Protein AF-A0A7V3KNS9-F1 (afdb_monomer_lite)

pLDDT: mean 96.54, std 2.94, range [79.12, 98.38]

Secondary structure (DSSP, 8-state):
-PPPE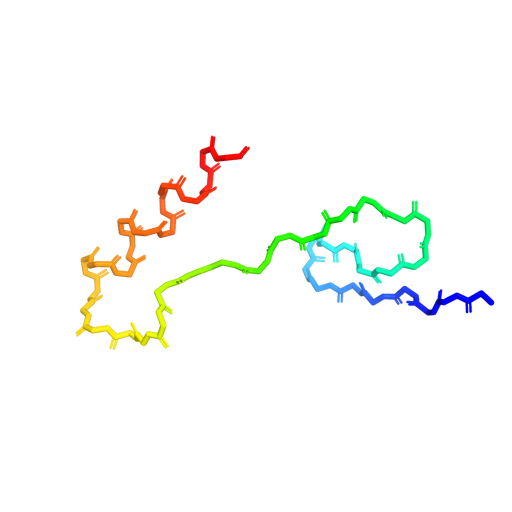EETTEEESTTSPP------SS---HHHHHHHHHHHTT-

Organism: NCBI:txid2052148

Radius of gyration: 13.57 Å; chains: 1; bounding box: 26×21×34 Å

Foldseek 3Di:
DWDWDDDPPDIDDDPDDDDDDDFPPDCPDPVRRVVRVVVVVVD

Structure (mmCIF, N/CA/C/O backbone):
data_AF-A0A7V3KNS9-F1
#
_entry.id   AF-A0A7V3KNS9-F1
#
loop_
_atom_site.group_PDB
_atom_site.id
_atom_site.type_symbol
_atom_site.label_atom_id
_atom_site.label_alt_id
_atom_site.label_comp_id
_atom_site.label_asym_id
_atom_site.label_entity_id
_atom_site.label_seq_id
_atom_site.pdbx_PDB_ins_code
_atom_site.Cartn_x
_atom_site.Cartn_y
_atom_site.Cartn_z
_atom_site.occupancy
_atom_site.B_iso_or_equiv
_atom_site.auth_seq_id
_atom_site.auth_comp_id
_atom_site.auth_asym_id
_atom_site.auth_atom_id
_atom_site.pdbx_PDB_model_num
ATOM 1 N N . MET A 1 1 ? 15.188 -7.732 -20.753 1.00 79.12 1 MET A N 1
ATOM 2 C CA . MET A 1 1 ? 14.207 -6.644 -20.547 1.00 79.12 1 MET A CA 1
ATOM 3 C C . MET A 1 1 ? 13.206 -7.120 -19.503 1.00 79.12 1 MET A C 1
ATOM 5 O O . MET A 1 1 ? 12.719 -8.235 -19.635 1.00 79.12 1 MET A O 1
ATOM 9 N N . THR A 1 2 ? 12.969 -6.350 -18.442 1.00 92.94 2 THR A N 1
ATOM 10 C CA . THR A 1 2 ? 12.047 -6.739 -17.359 1.00 92.94 2 THR A CA 1
ATOM 11 C C . THR A 1 2 ? 10.596 -6.602 -17.825 1.00 92.94 2 THR A C 1
ATOM 13 O O . THR A 1 2 ? 10.262 -5.623 -18.490 1.00 92.94 2 THR A O 1
ATOM 16 N N . LYS A 1 3 ? 9.736 -7.573 -17.496 1.00 96.56 3 LYS A N 1
ATOM 17 C CA . LYS A 1 3 ? 8.304 -7.550 -17.839 1.00 96.56 3 LYS A CA 1
ATOM 18 C C . LYS A 1 3 ? 7.598 -6.378 -17.139 1.00 96.56 3 LYS A C 1
ATOM 20 O O . LYS A 1 3 ? 7.850 -6.145 -15.961 1.00 96.56 3 LYS A O 1
ATOM 25 N N . VAL A 1 4 ? 6.707 -5.684 -17.854 1.00 97.69 4 VAL A N 1
AT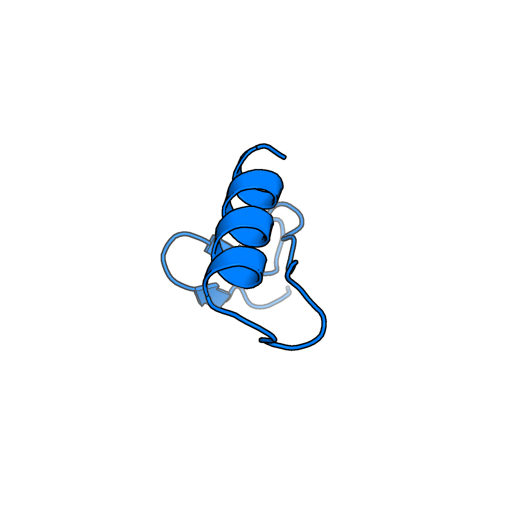OM 26 C CA . VAL A 1 4 ? 5.827 -4.649 -17.283 1.00 97.69 4 VAL A CA 1
ATOM 27 C C . VAL A 1 4 ? 4.517 -5.288 -16.830 1.00 97.69 4 VAL A C 1
ATOM 29 O O . VAL A 1 4 ? 3.918 -6.062 -17.580 1.00 97.69 4 VAL A O 1
ATOM 32 N N . ILE A 1 5 ? 4.088 -4.972 -15.610 1.00 97.75 5 ILE A N 1
ATOM 33 C CA . ILE A 1 5 ? 2.809 -5.398 -15.029 1.00 97.75 5 ILE A CA 1
ATOM 34 C C . ILE A 1 5 ? 1.933 -4.164 -14.813 1.00 97.75 5 ILE A C 1
ATOM 36 O O . ILE A 1 5 ? 2.408 -3.167 -14.275 1.00 97.75 5 ILE A O 1
ATOM 40 N N . GLU A 1 6 ? 0.666 -4.234 -15.218 1.00 97.44 6 GLU A N 1
ATOM 41 C CA . GLU A 1 6 ? -0.311 -3.158 -15.018 1.00 97.44 6 GLU A CA 1
ATOM 42 C C . GLU A 1 6 ? -1.288 -3.536 -13.896 1.00 97.44 6 GLU A C 1
ATOM 44 O O . GLU A 1 6 ? -1.885 -4.613 -13.919 1.00 97.44 6 GLU A O 1
ATOM 49 N N . VAL A 1 7 ? -1.432 -2.652 -12.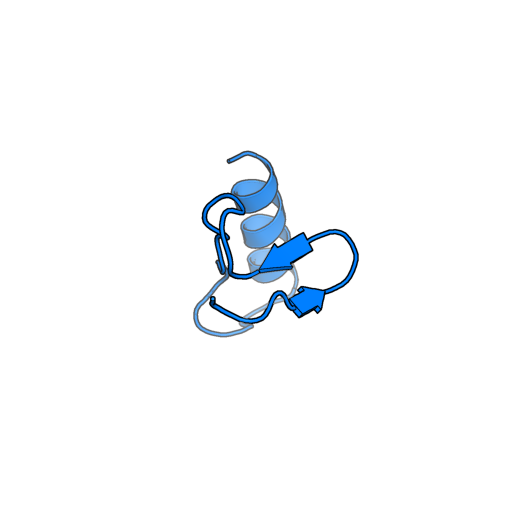906 1.00 97.44 7 VAL A N 1
ATOM 50 C CA . VAL A 1 7 ? -2.385 -2.776 -11.793 1.00 97.44 7 VAL A CA 1
ATOM 51 C C . VAL A 1 7 ? -3.216 -1.499 -11.755 1.00 97.44 7 VAL A C 1
ATOM 53 O O . VAL A 1 7 ? -2.737 -0.446 -11.334 1.00 97.44 7 VAL A O 1
ATOM 56 N N . GLY A 1 8 ? -4.454 -1.571 -12.249 1.00 96.00 8 GLY A N 1
ATOM 57 C CA . GLY A 1 8 ? -5.271 -0.378 -12.469 1.00 96.00 8 GLY A CA 1
ATOM 58 C C . GLY A 1 8 ? -4.565 0.597 -13.4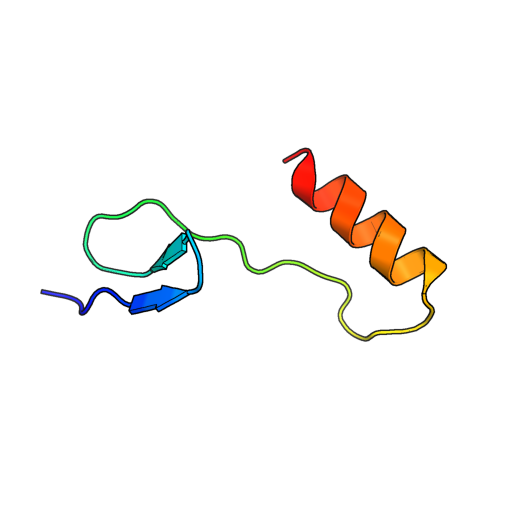14 1.00 96.00 8 GLY A C 1
ATOM 59 O O . GLY A 1 8 ? -4.271 0.258 -14.556 1.00 96.00 8 GLY A O 1
ATOM 60 N N . ASN A 1 9 ? -4.269 1.800 -12.928 1.00 95.94 9 ASN A N 1
ATOM 61 C CA . ASN A 1 9 ? -3.554 2.844 -13.666 1.00 95.94 9 ASN A CA 1
ATOM 62 C C . ASN A 1 9 ? -2.035 2.892 -13.386 1.00 95.94 9 ASN A C 1
ATOM 64 O O . ASN A 1 9 ? -1.370 3.818 -13.852 1.00 95.94 9 ASN A O 1
ATOM 68 N N . VAL A 1 10 ? -1.473 1.932 -12.642 1.00 97.12 10 VAL A N 1
ATOM 69 C CA . VAL A 1 10 ? -0.047 1.894 -12.269 1.00 97.12 10 VAL A CA 1
ATOM 70 C C . VAL A 1 10 ? 0.701 0.839 -13.089 1.00 97.12 10 VAL A C 1
ATOM 72 O O . VAL A 1 10 ? 0.255 -0.303 -13.190 1.00 97.12 10 VAL A O 1
ATOM 75 N N . LYS A 1 11 ? 1.868 1.203 -13.644 1.00 97.69 11 LYS A N 1
ATOM 76 C CA . LYS A 1 11 ? 2.761 0.295 -14.389 1.00 97.69 11 LYS A CA 1
ATOM 77 C C . LYS A 1 11 ? 4.021 -0.013 -13.580 1.00 97.69 11 LYS A C 1
ATOM 79 O O . LYS A 1 11 ? 4.733 0.905 -13.186 1.00 97.69 11 LYS A O 1
ATOM 84 N N . ILE A 1 12 ? 4.316 -1.294 -13.369 1.00 97.69 12 ILE A N 1
ATOM 85 C CA . ILE A 1 12 ? 5.426 -1.780 -12.536 1.00 97.69 12 ILE A CA 1
ATOM 86 C C . ILE A 1 12 ? 6.455 -2.501 -13.417 1.00 97.69 12 ILE A C 1
ATOM 88 O O . ILE A 1 12 ? 6.097 -3.401 -14.177 1.00 97.69 12 ILE A O 1
ATOM 92 N N . GLY A 1 13 ? 7.737 -2.143 -13.283 1.00 96.44 13 GLY A N 1
ATOM 93 C CA . GLY A 1 13 ? 8.862 -2.781 -13.980 1.00 96.44 13 GLY A CA 1
ATOM 94 C C . GLY A 1 13 ? 9.275 -2.100 -15.293 1.00 96.44 13 GLY A C 1
ATOM 95 O O . GLY A 1 13 ? 8.686 -1.108 -15.725 1.00 96.44 13 GLY A O 1
ATOM 96 N N . GLY A 1 14 ? 10.315 -2.632 -15.943 1.00 95.50 14 GLY A N 1
ATOM 97 C CA . GLY A 1 14 ? 10.902 -2.046 -17.156 1.00 95.50 14 GLY A CA 1
ATOM 98 C C . GLY A 1 14 ? 11.626 -0.723 -16.872 1.00 95.50 14 GLY A C 1
ATOM 99 O O . GLY A 1 14 ? 12.345 -0.626 -15.885 1.00 95.50 14 GLY A O 1
ATOM 100 N N . ASN A 1 15 ? 11.415 0.283 -17.726 1.00 95.38 15 ASN A N 1
ATOM 101 C CA . ASN A 1 15 ? 11.959 1.645 -17.577 1.00 95.38 15 ASN A CA 1
ATOM 102 C C . ASN A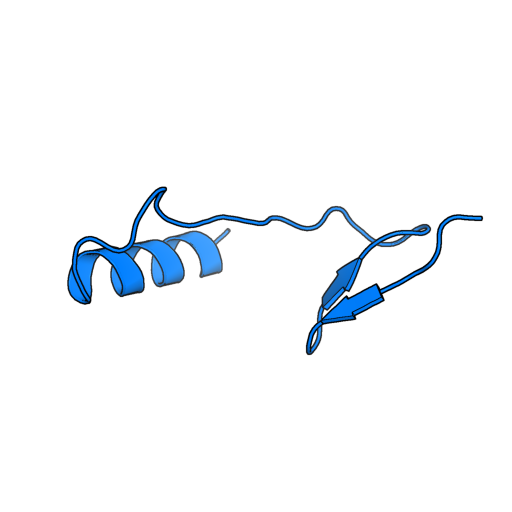 1 15 ? 10.925 2.637 -16.998 1.00 95.38 15 ASN A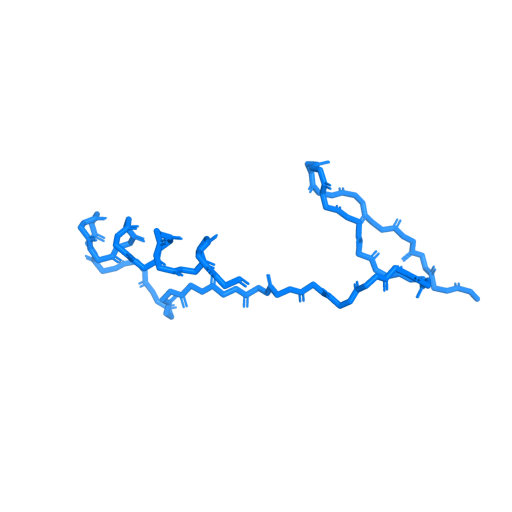 C 1
ATOM 104 O O . ASN A 1 15 ? 11.022 3.839 -17.237 1.00 95.38 15 ASN A O 1
ATOM 108 N N . ASN A 1 16 ? 9.896 2.143 -16.298 1.00 96.62 16 ASN A N 1
ATOM 109 C CA . ASN A 1 16 ? 8.904 2.996 -15.637 1.00 96.62 16 ASN A CA 1
ATOM 110 C C . ASN A 1 16 ? 9.449 3.553 -14.305 1.00 96.62 16 ASN A C 1
ATOM 112 O O . ASN A 1 16 ? 10.385 2.973 -13.747 1.00 96.62 16 ASN A O 1
ATOM 116 N N . PRO A 1 17 ? 8.868 4.646 -13.772 1.00 96.19 17 PRO A N 1
ATOM 117 C CA . PRO A 1 17 ? 9.231 5.179 -12.460 1.00 96.19 17 PRO A CA 1
ATOM 118 C C . PRO A 1 17 ? 9.097 4.152 -11.328 1.00 96.19 17 PRO A C 1
ATOM 120 O O . PRO A 1 17 ? 8.368 3.164 -11.436 1.00 96.19 17 PRO A O 1
ATOM 123 N N . ILE A 1 18 ? 9.782 4.418 -10.213 1.00 96.19 18 ILE A N 1
ATOM 124 C CA . ILE A 1 18 ? 9.640 3.618 -8.996 1.00 96.19 18 ILE A CA 1
ATOM 125 C C . ILE A 1 18 ? 8.200 3.691 -8.470 1.00 96.19 18 ILE A C 1
ATOM 127 O O . ILE A 1 18 ? 7.574 4.750 -8.486 1.00 96.19 18 ILE A O 1
ATOM 131 N N . VAL A 1 19 ? 7.682 2.559 -7.996 1.00 97.19 19 VAL A N 1
ATOM 132 C CA . VAL A 1 19 ? 6.332 2.454 -7.433 1.00 97.19 19 VAL A CA 1
ATOM 133 C C . VAL A 1 19 ? 6.429 2.294 -5.920 1.00 97.19 19 VAL A C 1
ATOM 135 O O . VAL A 1 19 ? 7.164 1.436 -5.433 1.00 97.19 19 VAL A O 1
ATOM 138 N N . LEU A 1 20 ? 5.674 3.113 -5.184 1.00 97.12 20 LEU A N 1
ATOM 139 C CA . LEU A 1 20 ? 5.548 3.034 -3.730 1.00 97.12 20 LEU A CA 1
ATOM 140 C C . LEU A 1 20 ? 4.392 2.101 -3.353 1.00 97.12 20 LEU A C 1
ATOM 142 O O . LEU A 1 20 ? 3.248 2.336 -3.735 1.00 97.12 20 LEU A O 1
ATOM 146 N N . ILE A 1 21 ? 4.689 1.077 -2.556 1.00 96.88 21 ILE A N 1
ATOM 147 C CA . ILE A 1 21 ? 3.684 0.273 -1.856 1.00 96.88 21 ILE A CA 1
ATOM 148 C C . ILE A 1 21 ? 3.767 0.672 -0.387 1.00 96.88 21 ILE A C 1
ATOM 150 O O . ILE A 1 21 ? 4.762 0.386 0.276 1.00 96.88 21 ILE A O 1
ATOM 154 N N . ALA A 1 22 ? 2.749 1.375 0.101 1.00 97.12 22 ALA A N 1
ATOM 155 C CA . ALA A 1 22 ? 2.713 1.903 1.457 1.00 97.12 22 ALA A CA 1
ATOM 156 C C . ALA A 1 22 ? 1.331 1.710 2.082 1.00 97.12 22 ALA A C 1
ATOM 158 O O . ALA A 1 22 ? 0.308 1.733 1.399 1.00 97.12 22 ALA A O 1
ATOM 159 N N . GLY A 1 23 ? 1.320 1.537 3.398 1.00 96.88 23 GLY A N 1
ATOM 160 C CA . GLY A 1 23 ? 0.130 1.334 4.211 1.00 96.88 23 GLY A CA 1
ATOM 161 C C . GLY A 1 23 ? 0.528 0.976 5.642 1.00 96.88 23 GLY A C 1
ATOM 162 O O . GLY A 1 23 ? 1.722 0.811 5.916 1.00 96.88 23 GLY A O 1
ATOM 163 N N . PRO A 1 24 ? -0.440 0.864 6.565 1.00 96.31 24 PRO A N 1
ATOM 164 C CA . PRO A 1 24 ? -0.153 0.322 7.884 1.00 96.31 24 PRO A CA 1
ATOM 165 C C . PRO A 1 24 ? 0.276 -1.147 7.757 1.00 96.31 24 PRO A C 1
ATOM 167 O O . PRO A 1 24 ? -0.120 -1.844 6.822 1.00 96.31 24 PRO A O 1
ATOM 170 N N . CYS A 1 25 ? 1.069 -1.636 8.713 1.00 95.75 25 CYS A N 1
ATOM 171 C CA . CYS A 1 25 ? 1.497 -3.039 8.725 1.00 95.75 25 CYS A CA 1
ATOM 172 C C . CYS A 1 25 ? 0.310 -4.015 8.826 1.00 95.75 25 CYS A C 1
ATOM 174 O O . CYS A 1 25 ? 0.399 -5.147 8.357 1.00 95.75 25 CYS A O 1
ATOM 176 N N . VAL A 1 26 ? -0.793 -3.580 9.441 1.00 97.19 26 VAL A N 1
ATOM 177 C CA . VAL A 1 26 ? -2.038 -4.333 9.621 1.00 97.19 26 VAL A CA 1
ATOM 178 C C . VAL A 1 26 ? -3.226 -3.367 9.621 1.00 97.19 26 VAL A C 1
ATOM 180 O O . VAL A 1 26 ? -3.088 -2.201 9.985 1.00 97.19 26 VAL A O 1
ATOM 183 N N . ILE A 1 27 ? -4.401 -3.839 9.199 1.00 97.12 27 ILE A N 1
ATOM 184 C CA . ILE A 1 27 ? -5.651 -3.076 9.305 1.00 97.12 27 ILE A CA 1
ATOM 185 C C . ILE A 1 27 ? -6.151 -3.177 10.750 1.00 97.12 27 ILE A C 1
ATOM 187 O O . ILE A 1 27 ? -6.657 -4.218 11.161 1.00 97.12 27 ILE A O 1
ATOM 191 N N . GLU A 1 28 ? -5.982 -2.101 11.519 1.00 93.94 28 GLU A N 1
ATOM 192 C CA . GLU A 1 28 ? -6.393 -2.027 12.931 1.00 93.94 28 GLU A CA 1
ATOM 193 C C . GLU A 1 28 ? -7.820 -1.489 13.092 1.00 93.94 28 GLU A C 1
ATOM 195 O O . GLU A 1 28 ? -8.626 -2.037 13.840 1.00 93.94 28 GLU A O 1
ATOM 200 N N . SER A 1 29 ? -8.138 -0.409 12.376 1.00 98.19 29 SER A N 1
ATOM 201 C CA . SER A 1 29 ? -9.457 0.223 12.354 1.00 98.19 29 SER A CA 1
ATOM 202 C C . SER A 1 29 ? -9.688 0.950 11.029 1.00 98.19 29 SER A C 1
ATOM 204 O O . SER A 1 29 ? -8.740 1.272 10.302 1.00 98.19 29 SER A O 1
ATOM 206 N N . GLU A 1 30 ? -10.952 1.225 10.708 1.00 98.25 30 GLU A N 1
ATOM 207 C CA . GLU A 1 30 ? -11.331 1.983 9.511 1.00 98.25 30 GLU A CA 1
ATOM 208 C C . GLU A 1 30 ? -10.717 3.392 9.514 1.00 98.25 30 GLU A C 1
ATOM 210 O O . GLU A 1 30 ? -10.114 3.804 8.524 1.00 98.25 30 GLU A O 1
ATOM 215 N N . GLU A 1 31 ? -10.776 4.090 10.652 1.00 98.25 31 GLU A N 1
ATOM 216 C CA . GLU A 1 31 ? -10.232 5.443 10.805 1.00 98.25 31 GLU A CA 1
ATOM 217 C C . GLU A 1 31 ? -8.723 5.495 10.525 1.00 98.25 31 GLU A C 1
ATOM 219 O O . GLU A 1 31 ? -8.269 6.303 9.710 1.00 98.25 31 GLU A O 1
ATOM 224 N N . ILE A 1 32 ? -7.938 4.614 11.160 1.00 97.62 32 ILE A N 1
ATOM 225 C CA . ILE A 1 32 ? -6.479 4.569 10.973 1.00 97.62 32 ILE A CA 1
ATOM 226 C C . ILE A 1 32 ? -6.145 4.238 9.516 1.00 97.62 32 ILE A C 1
ATOM 228 O O . ILE A 1 32 ? -5.245 4.847 8.928 1.00 97.62 32 ILE A O 1
ATOM 232 N N . THR A 1 33 ? -6.887 3.306 8.918 1.00 98.12 33 THR A N 1
ATOM 233 C CA . THR A 1 33 ? -6.682 2.871 7.532 1.00 98.12 33 THR A CA 1
ATOM 234 C C . THR A 1 33 ? -6.909 4.020 6.553 1.00 98.12 33 THR A C 1
ATOM 236 O O . THR A 1 33 ? -6.026 4.322 5.744 1.00 98.12 33 THR A O 1
ATOM 239 N N . LEU A 1 34 ? -8.050 4.707 6.658 1.00 98.38 34 LEU A N 1
ATOM 240 C CA . LEU A 1 34 ? -8.394 5.820 5.772 1.00 98.38 34 LEU A CA 1
ATOM 241 C C . LEU A 1 34 ? -7.454 7.012 5.972 1.00 98.38 34 LEU A C 1
ATOM 243 O O . LEU A 1 34 ? -6.910 7.526 4.995 1.00 98.38 34 LEU A O 1
ATOM 247 N N . LYS A 1 35 ? -7.158 7.388 7.222 1.00 97.75 35 LYS A N 1
ATOM 248 C CA . LYS A 1 35 ? -6.218 8.477 7.532 1.00 97.75 35 LYS A CA 1
ATOM 249 C C . LYS A 1 35 ? -4.814 8.207 6.984 1.00 97.75 35 LYS A C 1
ATOM 251 O O . LYS A 1 35 ? -4.149 9.118 6.488 1.00 97.75 35 LYS A O 1
ATOM 256 N N . THR A 1 36 ? -4.350 6.959 7.054 1.00 97.88 36 THR A N 1
ATOM 257 C CA . THR A 1 36 ? -3.047 6.569 6.498 1.00 97.88 36 THR A CA 1
ATOM 258 C C . THR A 1 36 ? -3.050 6.682 4.975 1.00 97.88 36 THR A C 1
ATOM 260 O O . THR A 1 36 ? -2.148 7.301 4.410 1.00 97.88 36 THR A O 1
ATOM 263 N N . ALA A 1 37 ? -4.087 6.164 4.309 1.00 98.12 37 ALA A N 1
ATOM 264 C CA . ALA A 1 37 ? -4.233 6.256 2.857 1.00 98.12 37 ALA A CA 1
ATOM 265 C C . ALA A 1 37 ? -4.309 7.714 2.361 1.00 98.12 37 ALA A C 1
ATOM 267 O O . ALA A 1 37 ? -3.657 8.070 1.377 1.00 98.12 37 ALA A O 1
ATOM 268 N N . GLU A 1 38 ? -5.046 8.578 3.063 1.00 98.25 38 GLU A N 1
ATOM 269 C CA . GLU A 1 38 ? -5.133 10.011 2.759 1.00 98.25 38 GLU A CA 1
ATOM 270 C C . GLU A 1 38 ? -3.781 10.720 2.847 1.00 98.25 38 GLU A C 1
ATOM 272 O O . GLU A 1 38 ? -3.480 11.576 2.013 1.00 98.25 38 GLU A O 1
ATOM 277 N N . ASN A 1 39 ? -2.965 10.383 3.847 1.00 98.00 39 ASN A N 1
ATOM 278 C CA . ASN A 1 39 ? -1.638 10.971 4.002 1.00 98.00 39 ASN A CA 1
ATOM 279 C C . ASN A 1 39 ? -0.666 10.474 2.930 1.00 98.00 39 ASN A C 1
ATOM 281 O O . ASN A 1 39 ? 0.075 11.283 2.380 1.00 98.00 39 ASN A O 1
ATOM 285 N N . ILE A 1 40 ? -0.709 9.185 2.579 1.00 98.06 40 ILE A N 1
ATOM 286 C CA . ILE A 1 40 ? 0.122 8.621 1.504 1.00 98.06 40 ILE A CA 1
ATOM 287 C C . ILE A 1 40 ? -0.219 9.261 0.155 1.00 98.06 40 ILE A C 1
ATOM 289 O O . ILE A 1 40 ? 0.683 9.580 -0.607 1.00 98.06 40 ILE A O 1
ATOM 293 N N . LYS A 1 41 ? -1.503 9.517 -0.130 1.00 97.19 41 LYS A N 1
ATOM 294 C CA . LYS A 1 41 ? -1.946 10.158 -1.382 1.00 97.19 41 LYS A CA 1
ATOM 295 C C . LYS A 1 41 ? -1.381 11.577 -1.589 1.00 97.19 41 LYS A C 1
ATOM 297 O O . LYS A 1 41 ? -1.424 12.080 -2.708 1.00 97.19 41 LYS A O 1
ATOM 302 N N . LYS A 1 42 ? -0.916 12.241 -0.526 1.00 97.69 42 LYS A N 1
ATOM 303 C CA . LYS A 1 42 ? -0.328 13.593 -0.580 1.00 97.69 42 LYS A CA 1
ATOM 304 C C . LYS A 1 42 ? 1.177 13.591 -0.880 1.00 97.69 42 LYS A C 1
ATOM 306 O O . LYS A 1 42 ? 1.730 14.676 -1.048 1.00 97.69 42 LYS A O 1
ATOM 311 N N . ILE A 1 43 ? 1.816 12.419 -0.878 1.00 94.31 43 ILE A N 1
ATOM 312 C CA . ILE A 1 43 ? 3.231 12.212 -1.228 1.00 94.31 43 ILE A CA 1
ATOM 313 C C . ILE A 1 43 ? 3.348 12.124 -2.749 1.00 94.31 43 ILE A C 1
ATOM 315 O O . ILE A 1 43 ? 4.264 12.776 -3.292 1.00 94.31 43 ILE A O 1
#

InterPro domains:
  IPR006218 DAHP synthetase I/KDSA [PF00793] (8-42)
  IPR013785 Aldolase-type TIM barrel [G3DSA:3.20.20.70] (1-43)

Sequence (43 aa):
MTKVIEVGNVKIGGNNPIVLIAGPCVIESEEITLKTAENIKKI